Protein AF-A0A6C0J0E0-F1 (afdb_monomer_lite)

pLDDT: mean 92.37, std 8.4, range [56.53, 98.19]

Sequence (132 aa):
MSITSEKKEFIQYIAGGLSTLMNGSMLADEIYTSFLPWPNKEWIEDPTELYINDNILDGSSFSENRFCKAMETIDKGTLWELLTYFDNRDMSISRVYIESCLVPSDLPEELRKFAESIDYKEIHTFEDFLEL

Secondary structure (DSSP, 8-state):
----HHHHHHHHHTHHHHHHHHHHTSHHHHHHHHTSSTTS------HHHHHIIIIIEETTEE-HHHHHHHHHH--HHHHHHHHHHHHHTT--HHHHHHHTT--GGGS-HHHHHHHHHHHTTS--SHHHHHH-

Organism: NCBI:txid1070528

Structure (mmCIF, N/CA/C/O backbone):
data_AF-A0A6C0J0E0-F1
#
_entry.id   AF-A0A6C0J0E0-F1
#
loop_
_atom_site.group_PDB
_atom_site.id
_atom_site.type_symbol
_atom_site.label_atom_id
_atom_site.label_alt_id
_atom_site.label_comp_id
_atom_site.label_asym_id
_atom_site.label_entity_id
_atom_site.label_seq_id
_atom_site.pdbx_PDB_ins_code
_atom_site.Cartn_x
_atom_site.Cartn_y
_atom_site.Cartn_z
_atom_site.occupancy
_atom_site.B_iso_or_equiv
_atom_site.auth_seq_id
_atom_site.auth_comp_id
_atom_site.auth_asym_id
_atom_site.auth_atom_id
_atom_site.pdbx_PDB_model_num
ATOM 1 N N . MET A 1 1 ? 4.704 14.393 12.892 1.00 56.53 1 MET A N 1
ATOM 2 C CA . MET A 1 1 ? 3.731 13.294 12.708 1.00 56.53 1 MET A CA 1
ATOM 3 C C . MET A 1 1 ? 4.460 11.963 12.648 1.00 56.53 1 MET A C 1
ATOM 5 O O . MET A 1 1 ? 5.551 11.923 12.089 1.00 56.53 1 MET A O 1
ATOM 9 N N . SER A 1 2 ? 3.930 10.909 13.251 1.00 63.84 2 SER A N 1
ATOM 10 C CA . SER A 1 2 ? 4.537 9.571 13.295 1.00 63.84 2 SER A CA 1
ATOM 11 C C . SER A 1 2 ? 3.518 8.572 12.771 1.00 63.84 2 SER A C 1
ATOM 13 O O . SER A 1 2 ? 2.420 8.504 13.311 1.00 63.84 2 SER A O 1
ATOM 15 N N . ILE A 1 3 ? 3.873 7.816 11.733 1.00 82.94 3 ILE A N 1
ATOM 16 C CA . ILE A 1 3 ? 3.035 6.718 11.246 1.00 82.94 3 ILE A CA 1
ATOM 17 C C . ILE A 1 3 ? 3.116 5.613 12.299 1.00 82.94 3 ILE A C 1
ATOM 19 O O . ILE A 1 3 ? 4.198 5.078 12.547 1.00 82.94 3 ILE A O 1
ATOM 23 N N . THR A 1 4 ? 2.003 5.348 12.978 1.00 89.94 4 THR A N 1
ATOM 24 C CA . THR A 1 4 ? 1.936 4.337 14.038 1.00 89.94 4 THR A CA 1
ATOM 25 C C . THR A 1 4 ? 1.938 2.932 13.440 1.00 89.94 4 THR A C 1
ATOM 27 O O . THR A 1 4 ? 1.605 2.742 12.267 1.00 89.94 4 THR A O 1
ATOM 30 N N . SER A 1 5 ? 2.291 1.931 14.251 1.00 91.06 5 SER A N 1
ATOM 31 C CA . SER A 1 5 ? 2.210 0.528 13.831 1.00 91.06 5 SER A CA 1
ATOM 32 C C . SER A 1 5 ? 0.786 0.138 13.427 1.00 91.06 5 SER A C 1
ATOM 34 O O . SER A 1 5 ? 0.622 -0.527 12.415 1.00 91.06 5 SER A O 1
ATOM 36 N N . GLU A 1 6 ? -0.233 0.633 14.138 1.00 93.56 6 GLU A N 1
ATOM 37 C CA . GLU A 1 6 ? -1.649 0.396 13.816 1.00 93.56 6 GLU A CA 1
ATOM 38 C C . GLU A 1 6 ? -2.030 0.926 12.427 1.00 93.56 6 GLU A C 1
ATOM 40 O O . GLU A 1 6 ? -2.732 0.251 11.679 1.00 93.56 6 GLU A O 1
ATOM 45 N N . LYS A 1 7 ? -1.544 2.119 12.045 1.00 93.75 7 LYS A N 1
ATOM 46 C CA . LYS A 1 7 ? -1.802 2.673 10.707 1.00 93.75 7 LYS A CA 1
ATOM 47 C C . LYS A 1 7 ? -1.164 1.816 9.616 1.00 93.75 7 LYS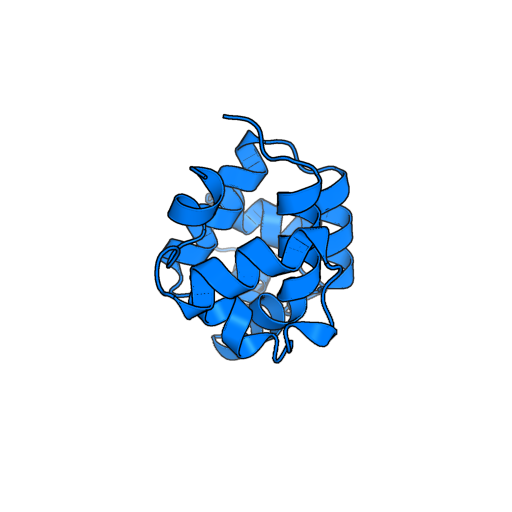 A C 1
ATOM 49 O O . LYS A 1 7 ? -1.803 1.546 8.604 1.00 93.75 7 LYS A O 1
ATOM 54 N N . LYS A 1 8 ? 0.081 1.369 9.828 1.00 93.94 8 LYS A N 1
ATOM 55 C CA . LYS A 1 8 ? 0.765 0.458 8.895 1.00 93.94 8 LYS A CA 1
ATOM 56 C C . LYS A 1 8 ? 0.028 -0.872 8.772 1.00 93.94 8 LYS A C 1
ATOM 58 O O . LYS A 1 8 ? -0.155 -1.357 7.663 1.00 93.94 8 LYS A O 1
ATOM 63 N N . GLU A 1 9 ? -0.405 -1.432 9.895 1.00 95.56 9 GLU A N 1
ATOM 64 C CA . GLU A 1 9 ? -1.145 -2.690 9.929 1.00 95.56 9 GLU A CA 1
ATOM 65 C C . GLU A 1 9 ? -2.478 -2.561 9.180 1.00 95.56 9 GLU A C 1
ATOM 67 O O . GLU A 1 9 ? -2.781 -3.379 8.318 1.00 95.56 9 GLU A O 1
ATOM 72 N N . PHE A 1 10 ? -3.234 -1.485 9.409 1.00 96.50 10 PHE A N 1
ATOM 73 C CA . PHE A 1 10 ? -4.469 -1.225 8.667 1.00 96.50 10 PHE A CA 1
ATOM 74 C C . PHE A 1 10 ? -4.236 -1.110 7.151 1.00 96.50 10 PHE A C 1
ATOM 76 O O . PHE A 1 10 ? -4.972 -1.715 6.372 1.00 96.50 10 PHE A O 1
ATOM 83 N N . ILE A 1 11 ? -3.178 -0.409 6.724 1.00 96.75 11 ILE A N 1
ATOM 84 C CA . ILE A 1 11 ? -2.788 -0.316 5.306 1.00 96.75 11 ILE A CA 1
ATOM 85 C C . ILE A 1 11 ? -2.489 -1.704 4.713 1.00 96.75 11 ILE A C 1
ATOM 87 O O . ILE A 1 11 ? -2.853 -1.977 3.570 1.00 96.75 11 ILE A O 1
ATOM 91 N N . GLN A 1 12 ? -1.852 -2.595 5.477 1.00 96.88 12 GLN A N 1
ATOM 92 C CA . GLN A 1 12 ? -1.601 -3.972 5.043 1.00 96.88 12 GLN A CA 1
ATOM 93 C C . GLN A 1 12 ? -2.901 -4.773 4.883 1.00 96.88 12 GLN A C 1
ATOM 95 O O . GLN A 1 12 ? -3.020 -5.523 3.917 1.00 96.88 12 GLN A O 1
ATOM 100 N N . TYR A 1 13 ? -3.888 -4.597 5.770 1.00 97.25 13 TYR A N 1
ATOM 101 C CA . TYR A 1 13 ? -5.191 -5.264 5.635 1.00 97.25 13 TYR A CA 1
ATOM 102 C C . TYR A 1 13 ? -5.903 -4.873 4.337 1.00 97.25 13 TYR A C 1
ATOM 104 O O . TYR A 1 13 ? -6.432 -5.735 3.640 1.00 97.25 13 TYR A O 1
ATOM 112 N N . ILE A 1 14 ? -5.873 -3.591 3.970 1.00 97.12 14 ILE A N 1
ATOM 113 C CA . ILE A 1 14 ? -6.542 -3.095 2.758 1.00 97.12 14 ILE A CA 1
ATOM 114 C C . ILE A 1 14 ? -5.704 -3.264 1.477 1.00 97.12 14 ILE A C 1
ATOM 116 O O . ILE A 1 14 ? -6.119 -2.803 0.413 1.00 97.12 14 ILE A O 1
ATOM 120 N N . ALA A 1 15 ? -4.546 -3.935 1.536 1.00 97.50 15 ALA A N 1
ATOM 121 C CA . ALA A 1 15 ? -3.641 -4.102 0.393 1.00 97.50 15 ALA A CA 1
ATOM 122 C C . ALA A 1 15 ? -4.313 -4.768 -0.822 1.00 97.50 15 ALA A C 1
ATOM 124 O O . ALA A 1 15 ? -3.988 -4.429 -1.961 1.00 97.50 15 ALA A O 1
ATOM 125 N N . GLY A 1 16 ? -5.292 -5.650 -0.597 1.00 97.31 16 GLY A N 1
ATOM 126 C CA . GLY A 1 16 ? -6.100 -6.243 -1.668 1.00 97.31 16 GLY A CA 1
ATOM 127 C C . GLY A 1 16 ? -6.875 -5.209 -2.492 1.00 97.31 16 GLY A C 1
ATOM 128 O O . GLY A 1 16 ? -7.021 -5.359 -3.701 1.00 97.31 16 GLY A O 1
ATOM 129 N N . GLY A 1 17 ? -7.293 -4.099 -1.880 1.00 97.94 17 GLY A N 1
ATOM 130 C CA . GLY A 1 17 ? -7.926 -2.991 -2.594 1.00 97.94 17 GLY A CA 1
ATOM 131 C C . GLY A 1 17 ? -6.955 -2.242 -3.507 1.00 97.94 17 GLY A C 1
ATOM 132 O O . GLY A 1 17 ? -7.297 -1.934 -4.648 1.00 97.94 17 GLY A O 1
ATOM 133 N N . LEU A 1 18 ? -5.719 -2.010 -3.045 1.00 98.12 18 LEU A N 1
ATOM 134 C CA . LEU A 1 18 ? -4.651 -1.428 -3.872 1.00 98.12 18 LEU A CA 1
ATOM 135 C C . LEU A 1 18 ? -4.311 -2.349 -5.044 1.00 98.12 18 LEU A C 1
ATOM 137 O O . LEU A 1 18 ? -4.214 -1.889 -6.177 1.00 98.12 18 LEU A O 1
ATOM 141 N N . SER A 1 19 ? -4.199 -3.652 -4.784 1.00 97.94 19 SER A N 1
ATOM 142 C CA . SER A 1 19 ? -3.983 -4.680 -5.805 1.00 97.94 19 SER A CA 1
ATOM 143 C C . SER A 1 19 ? -5.065 -4.642 -6.887 1.00 97.94 19 SER A C 1
ATOM 145 O O . SER A 1 19 ? -4.750 -4.547 -8.075 1.00 97.94 19 SER A O 1
ATOM 147 N N . THR A 1 20 ? -6.340 -4.632 -6.486 1.00 98.06 20 THR A N 1
ATOM 148 C CA . THR A 1 20 ? -7.486 -4.539 -7.401 1.00 98.06 20 THR A CA 1
ATOM 149 C C . THR A 1 20 ? -7.435 -3.270 -8.247 1.00 98.06 20 THR A C 1
ATOM 151 O O . THR A 1 20 ? -7.536 -3.344 -9.472 1.00 98.06 20 THR A O 1
ATOM 154 N N . LEU A 1 21 ? -7.241 -2.109 -7.619 1.00 98.19 21 LEU A N 1
ATOM 155 C CA . LEU A 1 21 ? -7.248 -0.825 -8.318 1.00 98.19 21 LEU A CA 1
ATOM 156 C C . LEU A 1 21 ? -6.059 -0.670 -9.261 1.00 98.19 21 LEU A C 1
ATOM 158 O O . LEU A 1 21 ? -6.237 -0.264 -10.406 1.00 98.19 21 LEU A O 1
ATOM 162 N N . MET A 1 22 ? -4.858 -1.010 -8.801 1.00 97.38 22 MET A N 1
ATOM 163 C CA . MET A 1 22 ? -3.626 -0.766 -9.540 1.00 97.38 22 MET A CA 1
ATOM 164 C C . MET A 1 22 ? -3.434 -1.721 -10.715 1.00 97.38 22 MET A C 1
ATOM 166 O O . MET A 1 22 ? -2.943 -1.316 -11.769 1.00 97.38 22 MET A O 1
ATOM 170 N N . ASN A 1 23 ? -3.861 -2.975 -10.563 1.00 97.00 23 ASN A N 1
ATOM 171 C CA . ASN A 1 23 ? -3.891 -3.918 -11.676 1.00 97.00 23 ASN A CA 1
ATOM 172 C C . ASN A 1 23 ? -5.061 -3.609 -12.624 1.00 97.00 23 ASN A C 1
ATOM 174 O 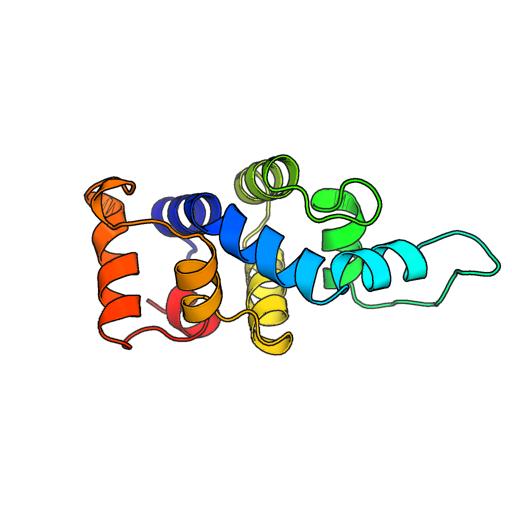O . ASN A 1 23 ? -4.897 -3.643 -13.842 1.00 97.00 23 ASN A O 1
ATOM 178 N N . GLY A 1 24 ? -6.235 -3.270 -12.081 1.00 96.19 24 GLY A N 1
ATOM 179 C CA . GLY A 1 24 ? -7.435 -2.969 -12.864 1.00 96.19 24 GLY A CA 1
ATOM 180 C C . GLY A 1 24 ? -7.324 -1.703 -13.717 1.00 96.19 24 GLY A C 1
ATOM 181 O O . GLY A 1 24 ? -7.911 -1.647 -14.797 1.00 96.19 24 GLY A O 1
ATOM 182 N N . SER A 1 25 ? -6.550 -0.709 -13.273 1.00 95.81 25 SER A N 1
ATOM 183 C CA . SER A 1 25 ? -6.272 0.518 -14.029 1.00 95.81 25 SER A CA 1
ATOM 184 C C . SER A 1 25 ? -5.120 0.391 -15.029 1.00 95.81 25 SER A C 1
ATOM 186 O O . SER A 1 25 ? -4.841 1.359 -15.726 1.00 95.81 25 SER A O 1
ATOM 188 N N . MET A 1 26 ? -4.458 -0.770 -15.101 1.00 95.56 26 MET A N 1
ATOM 189 C CA . MET A 1 26 ? -3.209 -1.003 -15.843 1.00 95.56 26 MET A CA 1
ATOM 190 C C . MET A 1 26 ? -1.988 -0.218 -15.334 1.00 95.56 26 MET A C 1
ATOM 192 O O . MET A 1 26 ? -0.906 -0.378 -15.889 1.00 95.56 26 MET A O 1
ATOM 196 N N . LEU A 1 27 ? -2.098 0.538 -14.235 1.00 96.06 27 LEU A N 1
ATOM 197 C CA . LEU A 1 27 ? -0.986 1.335 -13.705 1.00 96.06 27 LEU A CA 1
ATOM 198 C C . LEU A 1 27 ? 0.231 0.475 -13.321 1.00 96.06 27 LEU A C 1
ATOM 200 O O . LEU A 1 27 ? 1.369 0.888 -13.527 1.00 96.06 27 LEU A O 1
ATOM 204 N N . ALA A 1 28 ? 0.015 -0.731 -12.782 1.00 96.50 28 ALA A N 1
ATOM 205 C CA . ALA A 1 28 ? 1.115 -1.653 -12.482 1.00 96.50 28 ALA A CA 1
ATOM 206 C C . ALA A 1 28 ? 1.903 -2.059 -13.744 1.00 96.50 28 ALA A C 1
ATOM 208 O O . ALA A 1 28 ? 3.133 -2.125 -13.708 1.00 96.50 28 ALA A O 1
ATOM 209 N N . ASP A 1 29 ? 1.206 -2.298 -14.858 1.00 95.06 29 ASP A N 1
ATOM 210 C CA . ASP A 1 29 ? 1.824 -2.648 -16.139 1.00 95.06 29 ASP A CA 1
ATOM 211 C C . ASP A 1 29 ? 2.525 -1.439 -16.769 1.00 95.06 29 ASP A C 1
ATOM 213 O O . ASP A 1 29 ? 3.659 -1.560 -17.229 1.00 95.06 29 ASP A O 1
ATOM 217 N N . GLU A 1 30 ? 1.912 -0.255 -16.708 1.00 93.44 30 GLU A N 1
ATOM 218 C CA . GLU A 1 30 ? 2.51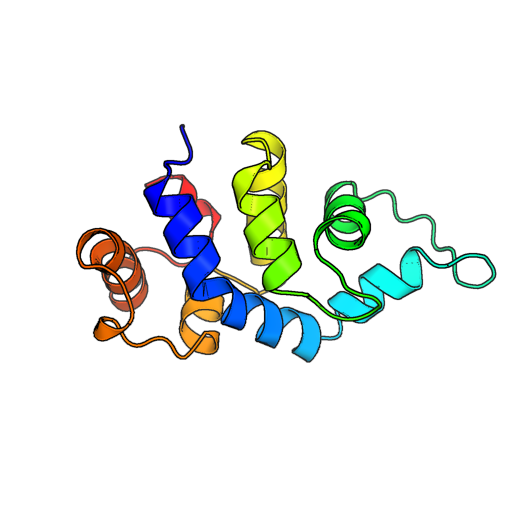4 1.001 -17.173 1.00 93.44 30 GLU A CA 1
ATOM 219 C C . GLU A 1 30 ? 3.833 1.299 -16.449 1.00 93.44 30 GLU A C 1
ATOM 221 O O . GLU A 1 30 ? 4.852 1.550 -17.097 1.00 93.44 30 GLU A O 1
ATOM 226 N N . ILE A 1 31 ? 3.856 1.189 -15.116 1.00 93.75 31 ILE A N 1
ATOM 227 C CA . ILE A 1 31 ? 5.084 1.365 -14.331 1.00 93.75 31 ILE A CA 1
ATOM 228 C C . ILE A 1 31 ? 6.118 0.315 -14.747 1.00 93.75 31 ILE A C 1
ATOM 230 O O . ILE A 1 31 ? 7.225 0.671 -15.147 1.00 93.75 31 ILE A O 1
ATOM 234 N N . TYR A 1 32 ? 5.766 -0.974 -14.718 1.00 93.31 32 TYR A N 1
ATOM 235 C CA . TYR A 1 32 ? 6.701 -2.052 -15.052 1.00 93.31 32 TYR A CA 1
ATOM 236 C C . TYR A 1 32 ? 7.321 -1.891 -16.446 1.00 93.31 32 TYR A C 1
ATOM 238 O O . TYR A 1 32 ? 8.537 -2.009 -16.617 1.00 93.31 32 TYR A O 1
ATOM 246 N N . THR A 1 33 ? 6.490 -1.613 -17.452 1.00 91.19 33 THR A N 1
ATOM 247 C CA . THR A 1 33 ? 6.925 -1.500 -18.848 1.00 91.19 33 THR A CA 1
ATOM 248 C C . THR A 1 33 ? 7.847 -0.312 -19.070 1.00 91.19 33 THR A C 1
ATOM 250 O O . THR A 1 33 ? 8.807 -0.437 -19.832 1.00 91.19 33 THR A O 1
ATOM 253 N N . SER A 1 34 ? 7.623 0.786 -18.354 1.00 89.56 34 SER A N 1
ATOM 254 C CA . SER A 1 34 ? 8.451 1.986 -18.438 1.00 89.56 34 SER A CA 1
ATOM 255 C C . SER A 1 34 ? 9.876 1.786 -17.910 1.00 89.56 34 SER A C 1
ATOM 257 O O . SER A 1 34 ? 10.810 2.444 -18.372 1.00 89.56 34 SER A O 1
ATOM 259 N N . PHE A 1 35 ? 10.076 0.833 -16.991 1.00 88.00 35 PHE A N 1
ATOM 260 C CA . PHE A 1 35 ? 11.394 0.467 -16.459 1.00 88.00 35 PHE A CA 1
ATOM 261 C C . PHE A 1 35 ? 12.086 -0.680 -17.224 1.00 88.00 35 PHE A C 1
ATOM 263 O O . PHE A 1 35 ? 13.219 -1.049 -16.890 1.00 88.00 35 PHE A O 1
ATOM 270 N N . LEU A 1 36 ? 11.468 -1.238 -18.275 1.00 86.00 36 LEU A N 1
ATOM 271 C CA . LEU A 1 36 ? 12.092 -2.290 -19.082 1.00 86.00 36 LEU A CA 1
ATOM 272 C C . LEU A 1 36 ? 13.284 -1.765 -19.909 1.00 86.00 36 LEU A C 1
ATOM 274 O O . LEU A 1 36 ? 13.329 -0.599 -20.304 1.00 86.00 36 LEU A O 1
ATOM 278 N N . PRO A 1 37 ? 14.273 -2.623 -20.230 1.00 82.00 37 PRO A N 1
ATOM 279 C CA . PRO A 1 37 ? 15.355 -2.264 -21.140 1.00 82.00 37 PRO A CA 1
ATOM 280 C C . PRO A 1 37 ? 14.852 -1.860 -22.535 1.00 82.00 37 PRO A C 1
ATOM 282 O O . PRO A 1 37 ? 13.737 -2.181 -22.943 1.00 82.00 37 PRO A O 1
ATOM 285 N N . TRP A 1 38 ? 15.718 -1.183 -23.295 1.00 73.06 38 TRP A N 1
ATOM 286 C CA . TRP A 1 38 ? 15.437 -0.727 -24.661 1.00 73.06 38 TRP A CA 1
ATOM 287 C C . TRP A 1 38 ? 14.793 -1.827 -25.540 1.00 73.06 38 TRP A C 1
ATOM 289 O O . TRP A 1 38 ? 15.254 -2.972 -25.489 1.00 73.06 38 TRP A O 1
ATOM 299 N N . PRO A 1 39 ? 13.779 -1.498 -26.370 1.00 70.12 39 PRO A N 1
ATOM 300 C CA . PRO A 1 39 ? 13.309 -0.152 -26.730 1.00 70.12 39 PRO A CA 1
ATOM 301 C C . PRO A 1 39 ? 12.332 0.503 -25.747 1.00 70.12 39 PRO A C 1
ATOM 303 O O . PRO A 1 39 ? 11.988 1.660 -25.953 1.00 70.12 39 PRO A O 1
ATOM 306 N N . ASN A 1 40 ? 11.942 -0.187 -24.674 1.00 67.75 40 ASN A N 1
ATOM 307 C CA . ASN A 1 40 ? 10.854 0.233 -23.784 1.00 67.75 40 ASN A CA 1
ATOM 308 C C . ASN A 1 40 ? 11.292 1.172 -22.650 1.00 67.75 40 ASN A C 1
ATOM 310 O O . ASN A 1 40 ? 10.463 1.577 -21.845 1.00 67.75 40 ASN A O 1
ATOM 314 N N . LYS A 1 41 ? 12.585 1.516 -22.579 1.00 65.81 41 LYS A N 1
ATOM 315 C CA . LYS A 1 41 ? 13.114 2.379 -21.523 1.00 65.81 41 LYS A CA 1
ATOM 316 C C . LYS A 1 41 ? 12.660 3.819 -21.740 1.00 65.81 41 LYS A C 1
ATOM 318 O O . LYS A 1 41 ? 13.344 4.587 -22.423 1.00 65.81 41 LYS A O 1
ATOM 323 N N . GLU A 1 42 ? 11.535 4.178 -21.143 1.00 63.34 42 GLU A N 1
ATOM 324 C CA . GLU A 1 42 ? 11.196 5.572 -20.902 1.00 63.34 42 GLU A CA 1
ATOM 325 C C . GLU A 1 42 ? 12.038 6.070 -19.721 1.00 63.34 42 GLU A C 1
ATOM 327 O O . GLU A 1 42 ? 12.333 5.337 -18.776 1.00 63.34 42 GLU A O 1
ATOM 332 N N . TRP A 1 43 ? 12.532 7.306 -19.797 1.00 63.81 43 TRP A N 1
ATOM 333 C CA . TRP A 1 43 ? 13.248 7.914 -18.676 1.00 63.81 43 TRP A CA 1
ATOM 334 C C . TRP A 1 43 ? 12.220 8.326 -17.622 1.00 63.81 43 TRP A C 1
ATOM 336 O O . TRP A 1 43 ? 11.861 9.496 -17.536 1.00 63.81 43 TRP A O 1
ATOM 346 N N . ILE A 1 44 ? 11.711 7.360 -16.857 1.00 63.97 44 ILE A N 1
ATOM 347 C CA . ILE A 1 44 ? 10.914 7.661 -15.673 1.00 63.97 44 ILE A CA 1
ATOM 348 C C . ILE A 1 44 ? 11.866 8.055 -14.550 1.00 63.97 44 ILE A C 1
ATOM 350 O O . ILE A 1 44 ? 12.700 7.269 -14.098 1.00 63.97 44 ILE A O 1
ATOM 354 N N . GLU A 1 45 ? 11.749 9.317 -14.147 1.00 71.94 45 GLU A N 1
ATOM 355 C CA . GLU A 1 45 ? 12.499 9.922 -13.047 1.00 71.94 45 GLU A CA 1
ATOM 356 C C . GLU A 1 45 ? 11.705 9.926 -11.734 1.00 71.94 45 GLU A C 1
ATOM 358 O O . GLU A 1 45 ? 12.227 10.406 -10.731 1.00 71.94 45 GLU A O 1
ATOM 363 N N . ASP A 1 46 ? 10.465 9.417 -11.717 1.00 88.94 46 ASP A N 1
ATOM 364 C CA . ASP A 1 46 ? 9.653 9.407 -10.500 1.00 88.94 46 ASP A CA 1
ATOM 365 C C . ASP A 1 46 ? 10.220 8.381 -9.497 1.00 88.94 46 ASP A C 1
ATOM 367 O O . ASP A 1 46 ? 10.154 7.167 -9.739 1.00 88.94 46 ASP A O 1
ATOM 371 N N . PRO A 1 47 ? 10.790 8.836 -8.365 1.00 92.44 47 PRO A N 1
ATOM 372 C CA . PRO A 1 47 ? 11.368 7.943 -7.367 1.00 92.44 47 PRO A CA 1
ATOM 373 C C . PRO A 1 47 ? 10.316 7.035 -6.718 1.00 92.44 47 PRO A C 1
ATOM 375 O O . PRO A 1 47 ? 10.656 5.940 -6.268 1.00 92.44 47 PRO A O 1
ATOM 378 N N . THR A 1 48 ? 9.047 7.449 -6.699 1.00 95.31 48 THR A N 1
ATOM 379 C CA . THR A 1 48 ? 7.938 6.671 -6.143 1.00 95.31 48 THR A CA 1
ATOM 380 C C . THR A 1 48 ? 7.590 5.505 -7.055 1.00 95.31 48 THR A C 1
ATOM 382 O O . THR A 1 48 ? 7.465 4.375 -6.587 1.00 95.31 48 THR A O 1
ATOM 385 N N . GLU A 1 49 ? 7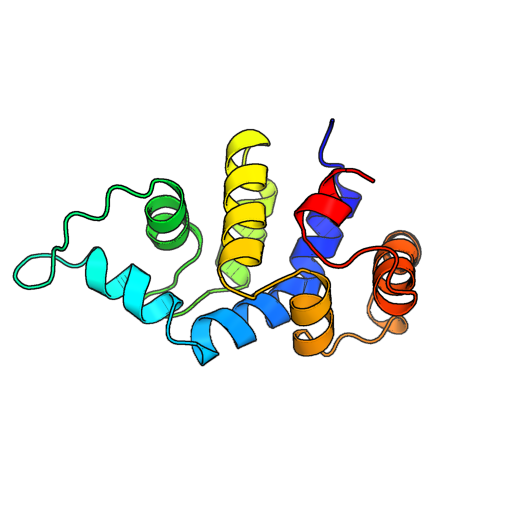.500 5.738 -8.366 1.00 95.31 49 GLU A N 1
ATOM 386 C CA . GLU A 1 49 ? 7.247 4.668 -9.341 1.00 95.31 49 GLU A CA 1
ATOM 387 C C . GLU A 1 49 ? 8.420 3.688 -9.418 1.00 95.31 49 GLU A C 1
ATOM 389 O O . GLU A 1 49 ? 8.201 2.478 -9.491 1.00 95.31 49 GLU A O 1
ATOM 394 N N . LEU A 1 50 ? 9.658 4.181 -9.292 1.00 93.75 50 LEU A N 1
ATOM 395 C CA . LEU A 1 50 ? 10.833 3.319 -9.149 1.00 93.75 50 LEU A CA 1
ATOM 396 C C . LEU A 1 50 ? 10.739 2.454 -7.883 1.00 93.75 50 LEU A C 1
ATOM 398 O O . LEU A 1 50 ? 10.973 1.246 -7.937 1.00 93.75 50 LEU A O 1
ATOM 402 N N . TYR A 1 51 ? 10.354 3.043 -6.745 1.00 96.12 51 TYR A N 1
ATOM 403 C CA . TYR A 1 51 ? 10.162 2.291 -5.506 1.00 96.12 51 TYR A CA 1
ATOM 404 C C . TYR A 1 51 ? 9.089 1.209 -5.664 1.00 96.12 51 TYR A C 1
ATOM 406 O O . TYR A 1 51 ? 9.301 0.072 -5.235 1.00 96.12 51 TYR A O 1
ATOM 414 N N . ILE A 1 52 ? 7.962 1.546 -6.298 1.00 96.88 52 ILE A N 1
ATOM 415 C CA . ILE A 1 52 ? 6.879 0.611 -6.609 1.00 96.88 52 ILE A CA 1
ATOM 416 C C . ILE A 1 52 ? 7.400 -0.541 -7.473 1.00 96.88 52 ILE A C 1
ATOM 418 O O . ILE A 1 52 ? 7.215 -1.703 -7.104 1.00 96.88 52 ILE A O 1
ATOM 422 N N . ASN A 1 53 ? 8.095 -0.242 -8.570 1.00 95.56 53 ASN A N 1
ATOM 423 C CA . ASN A 1 53 ? 8.658 -1.251 -9.462 1.00 95.56 53 ASN A CA 1
ATOM 424 C C . ASN A 1 53 ? 9.597 -2.218 -8.723 1.00 95.56 53 ASN A C 1
ATOM 426 O O . ASN A 1 53 ? 9.460 -3.437 -8.829 1.00 95.56 53 ASN A O 1
ATOM 430 N N . ASP A 1 54 ? 10.523 -1.677 -7.934 1.00 95.19 54 ASP A N 1
ATOM 431 C CA . ASP A 1 54 ? 11.586 -2.469 -7.317 1.00 95.19 54 ASP A CA 1
ATOM 432 C C . ASP A 1 54 ? 11.108 -3.252 -6.089 1.00 95.19 54 ASP A C 1
ATOM 434 O O . ASP A 1 54 ? 11.592 -4.357 -5.818 1.00 95.19 54 ASP A O 1
ATOM 438 N N . ASN A 1 55 ? 10.152 -2.709 -5.330 1.00 97.06 55 ASN A N 1
ATOM 439 C CA . ASN A 1 55 ? 9.786 -3.249 -4.020 1.00 97.06 55 ASN A CA 1
ATOM 440 C C . ASN A 1 55 ? 8.402 -3.882 -3.989 1.00 97.06 55 ASN A C 1
ATOM 442 O O . ASN A 1 55 ? 8.216 -4.810 -3.209 1.00 97.06 55 ASN A O 1
ATOM 446 N N . ILE A 1 56 ? 7.461 -3.441 -4.824 1.00 97.94 56 ILE A N 1
ATOM 447 C CA . ILE A 1 56 ? 6.040 -3.798 -4.716 1.00 97.94 56 ILE A CA 1
ATOM 448 C C . ILE A 1 56 ? 5.581 -4.693 -5.872 1.00 97.94 56 ILE A C 1
ATOM 450 O O . ILE A 1 56 ? 4.831 -5.642 -5.639 1.00 97.94 56 ILE A O 1
ATOM 454 N N . LEU A 1 57 ? 6.024 -4.431 -7.101 1.00 97.94 57 LEU A N 1
ATOM 455 C CA . LEU A 1 57 ? 5.587 -5.214 -8.257 1.00 97.94 57 LEU A CA 1
ATOM 456 C C . LEU A 1 57 ? 6.217 -6.616 -8.294 1.00 97.94 57 LEU A C 1
ATOM 458 O O . LEU A 1 57 ? 7.361 -6.835 -7.890 1.00 97.94 57 LEU A O 1
ATOM 462 N N . ASP A 1 58 ? 5.463 -7.581 -8.813 1.00 97.25 58 ASP A N 1
ATOM 463 C CA . ASP A 1 58 ? 5.959 -8.881 -9.263 1.00 97.25 58 ASP A CA 1
ATOM 464 C C . ASP A 1 58 ? 5.679 -9.018 -10.765 1.00 97.25 58 ASP A C 1
ATOM 466 O O . ASP A 1 58 ? 4.570 -9.345 -11.189 1.00 97.25 58 ASP A O 1
ATOM 470 N N . GLY A 1 59 ? 6.673 -8.658 -11.583 1.00 94.50 59 GLY A N 1
ATOM 471 C CA . GLY A 1 59 ? 6.454 -8.413 -13.009 1.00 94.50 59 GLY A CA 1
ATOM 472 C C . GLY A 1 59 ? 5.565 -7.186 -13.223 1.00 94.50 59 GLY A C 1
ATOM 473 O O . GLY A 1 59 ? 5.770 -6.161 -12.582 1.00 94.50 59 GLY A O 1
ATOM 474 N N . SER A 1 60 ? 4.564 -7.296 -14.095 1.00 95.00 60 SER A N 1
ATOM 475 C CA . SER A 1 60 ? 3.609 -6.222 -14.404 1.00 95.00 60 SER A CA 1
ATOM 476 C C . SER A 1 60 ? 2.381 -6.185 -13.489 1.00 95.00 60 SER A C 1
ATOM 478 O O . SER A 1 60 ? 1.328 -5.672 -13.862 1.00 95.00 60 SER A O 1
ATOM 480 N N . SER A 1 61 ? 2.465 -6.777 -12.298 1.00 97.38 61 SER A N 1
ATOM 481 C CA . SER A 1 61 ? 1.337 -6.849 -11.369 1.00 97.38 61 SER A CA 1
ATOM 482 C C . SER A 1 61 ? 1.733 -6.416 -9.969 1.00 97.38 61 SER A C 1
ATOM 484 O O . SER A 1 61 ? 2.819 -6.728 -9.479 1.00 97.38 61 SER A O 1
ATOM 486 N N . PHE A 1 62 ? 0.825 -5.713 -9.300 1.00 98.19 62 PHE A N 1
ATOM 487 C CA . PHE A 1 62 ? 0.954 -5.384 -7.890 1.00 98.19 62 PHE A CA 1
ATOM 488 C C . PHE A 1 62 ? 0.922 -6.661 -7.049 1.00 98.19 62 PHE A C 1
ATOM 490 O O . PHE A 1 62 ? -0.002 -7.466 -7.169 1.00 98.19 62 PHE A O 1
ATOM 497 N N . SER A 1 63 ? 1.919 -6.839 -6.181 1.00 98.00 63 SER A N 1
ATOM 498 C CA . SER A 1 63 ? 1.997 -7.984 -5.277 1.00 98.00 63 SER A CA 1
ATOM 499 C C . SER A 1 63 ? 1.720 -7.551 -3.843 1.00 98.00 63 SER A C 1
ATOM 501 O O . SER A 1 63 ? 2.558 -6.925 -3.196 1.00 98.00 63 SER A O 1
ATOM 503 N N . GLU A 1 64 ? 0.570 -7.959 -3.307 1.00 97.62 64 GLU A N 1
ATOM 504 C CA . GLU A 1 64 ? 0.190 -7.706 -1.909 1.00 97.62 64 GLU A CA 1
ATOM 505 C C . GLU A 1 64 ? 1.250 -8.220 -0.929 1.00 97.62 64 GLU A C 1
ATOM 507 O O . GLU A 1 64 ? 1.595 -7.548 0.036 1.00 97.62 64 GLU A O 1
ATOM 512 N N . ASN A 1 65 ? 1.843 -9.386 -1.207 1.00 97.50 65 ASN A N 1
ATOM 513 C CA . ASN A 1 65 ? 2.896 -9.955 -0.366 1.00 97.50 65 ASN A CA 1
ATOM 514 C C . ASN A 1 65 ? 4.126 -9.037 -0.300 1.00 97.50 65 ASN A C 1
ATOM 516 O O . ASN A 1 65 ? 4.677 -8.801 0.777 1.00 97.50 65 ASN A O 1
ATOM 520 N N . ARG A 1 66 ? 4.556 -8.519 -1.454 1.00 98.06 66 ARG A N 1
ATOM 521 C CA . ARG A 1 66 ? 5.701 -7.611 -1.537 1.00 98.06 66 ARG A CA 1
ATOM 522 C C . ARG A 1 66 ? 5.385 -6.258 -0.913 1.00 98.06 66 ARG A C 1
ATOM 524 O O . ARG A 1 66 ? 6.199 -5.753 -0.148 1.00 98.06 66 ARG A O 1
ATOM 531 N N . PHE A 1 67 ? 4.188 -5.728 -1.157 1.00 98.06 67 PHE A N 1
ATOM 532 C CA . PHE A 1 67 ? 3.699 -4.517 -0.509 1.00 98.06 67 PHE A CA 1
ATOM 533 C C . PHE A 1 67 ? 3.707 -4.642 1.020 1.00 98.06 67 PHE A C 1
ATOM 535 O O . PHE A 1 67 ? 4.293 -3.804 1.705 1.00 98.06 67 PHE A O 1
ATOM 542 N N . CYS A 1 68 ? 3.143 -5.720 1.570 1.00 96.75 68 CYS A N 1
ATOM 543 C CA . CYS A 1 68 ? 3.113 -5.940 3.014 1.00 96.75 68 CYS A CA 1
ATOM 544 C C . CYS A 1 68 ? 4.522 -6.040 3.611 1.00 96.75 68 CYS A C 1
ATOM 546 O O . CYS A 1 68 ? 4.781 -5.414 4.638 1.00 96.75 68 CYS A O 1
ATOM 548 N N . LYS A 1 69 ? 5.455 -6.728 2.937 1.00 96.44 69 LYS A N 1
ATOM 549 C CA . LYS A 1 69 ? 6.878 -6.758 3.326 1.00 96.44 69 LYS A CA 1
ATOM 550 C C . LYS A 1 69 ? 7.539 -5.381 3.263 1.00 96.44 69 LYS A C 1
ATOM 552 O O . LYS A 1 69 ? 8.338 -5.041 4.134 1.00 96.44 69 LYS A O 1
ATOM 557 N N . ALA A 1 70 ? 7.216 -4.578 2.252 1.00 96.12 70 ALA A N 1
ATOM 558 C CA . ALA A 1 70 ? 7.714 -3.213 2.151 1.00 96.12 70 ALA A CA 1
ATOM 559 C C . ALA A 1 70 ? 7.227 -2.371 3.341 1.00 96.12 70 ALA A C 1
ATOM 561 O O . ALA A 1 70 ? 8.034 -1.680 3.956 1.00 96.12 70 ALA A O 1
ATOM 562 N N . MET A 1 71 ? 5.962 -2.502 3.761 1.00 94.75 71 MET A N 1
ATOM 563 C CA . MET A 1 71 ? 5.415 -1.767 4.916 1.00 94.75 71 MET A CA 1
ATOM 564 C C . MET A 1 71 ? 6.181 -2.008 6.229 1.00 94.75 71 MET A C 1
ATOM 566 O O . MET A 1 71 ? 6.275 -1.097 7.063 1.00 94.75 71 MET A O 1
ATOM 570 N N . GLU A 1 72 ? 6.783 -3.189 6.403 1.00 92.50 72 GLU A N 1
ATOM 571 C CA . GLU A 1 72 ? 7.595 -3.527 7.581 1.00 92.50 72 GLU A CA 1
ATOM 572 C C . GLU A 1 72 ? 8.893 -2.710 7.663 1.00 92.50 72 GLU A C 1
ATOM 574 O O . GLU A 1 72 ? 9.338 -2.367 8.758 1.00 92.50 72 GLU A O 1
ATOM 579 N N . THR A 1 73 ? 9.494 -2.370 6.518 1.00 90.94 73 THR A N 1
ATOM 580 C CA . THR A 1 73 ? 10.846 -1.781 6.453 1.00 90.94 73 THR A CA 1
ATOM 581 C C . THR A 1 73 ? 10.888 -0.364 5.883 1.00 90.94 73 THR A C 1
ATOM 583 O O . THR A 1 73 ? 11.869 0.343 6.107 1.00 90.94 73 THR A O 1
ATOM 586 N N . ILE A 1 74 ? 9.827 0.073 5.198 1.00 94.81 74 ILE A N 1
ATOM 587 C CA . ILE A 1 74 ? 9.720 1.400 4.589 1.00 94.81 74 ILE A CA 1
ATOM 588 C C . ILE A 1 74 ? 9.858 2.500 5.645 1.00 94.81 74 ILE A C 1
ATOM 590 O O . ILE A 1 74 ? 9.222 2.470 6.715 1.00 94.81 74 ILE A O 1
ATOM 594 N N . ASP A 1 75 ? 10.704 3.482 5.336 1.00 93.38 75 ASP A N 1
ATOM 595 C CA . ASP A 1 75 ? 10.860 4.666 6.160 1.00 93.38 75 ASP A CA 1
ATOM 596 C C . ASP A 1 75 ? 9.648 5.594 6.014 1.00 93.38 75 ASP A C 1
ATOM 598 O O . ASP A 1 75 ? 8.820 5.483 5.110 1.00 93.38 75 ASP A O 1
ATOM 602 N N . LYS A 1 76 ? 9.531 6.532 6.948 1.00 91.12 76 LYS A N 1
ATOM 603 C CA . LYS A 1 76 ? 8.361 7.398 7.033 1.00 91.12 76 LYS A CA 1
ATOM 604 C C . LYS A 1 76 ? 8.210 8.325 5.814 1.00 91.12 76 LYS A C 1
ATOM 606 O O . LY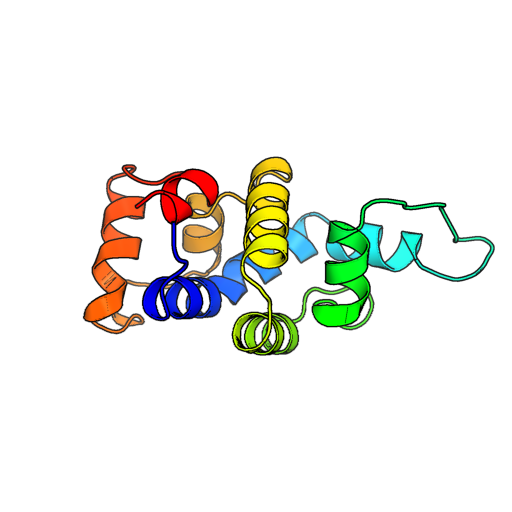S A 1 76 ? 7.078 8.613 5.442 1.00 91.12 76 LYS A O 1
ATOM 611 N N . GLY A 1 77 ? 9.312 8.832 5.257 1.00 93.50 77 GLY A N 1
ATOM 612 C CA . GLY A 1 77 ? 9.275 9.762 4.127 1.00 93.50 77 GLY A CA 1
ATOM 613 C C . GLY A 1 77 ? 8.769 9.062 2.875 1.00 93.50 77 GLY A C 1
ATOM 614 O O . GLY A 1 77 ? 7.756 9.470 2.318 1.00 93.50 77 GLY A O 1
ATOM 615 N N . THR A 1 78 ? 9.390 7.933 2.538 1.00 95.12 78 THR A N 1
ATOM 616 C CA . THR A 1 78 ? 8.988 7.115 1.386 1.00 95.12 78 THR A CA 1
ATOM 617 C C . THR A 1 78 ? 7.550 6.609 1.520 1.00 95.12 78 THR A C 1
ATOM 619 O O . THR A 1 78 ? 6.804 6.603 0.547 1.00 95.12 78 THR A O 1
ATOM 622 N N . LEU A 1 79 ? 7.116 6.227 2.730 1.00 95.69 79 LEU A N 1
ATOM 623 C CA . LEU A 1 79 ? 5.728 5.813 2.951 1.00 95.69 79 LEU A CA 1
ATOM 624 C C . LEU A 1 79 ? 4.736 6.956 2.715 1.00 95.69 79 LEU A C 1
ATOM 626 O O . LEU A 1 79 ? 3.674 6.724 2.152 1.00 95.69 79 LEU A O 1
ATOM 630 N N . TRP A 1 80 ? 5.068 8.177 3.132 1.00 95.19 80 TRP A N 1
ATOM 631 C CA . TRP A 1 80 ? 4.219 9.335 2.866 1.00 95.19 80 TRP A CA 1
ATOM 632 C C . TRP A 1 80 ? 4.079 9.577 1.359 1.00 95.19 80 TRP A C 1
ATOM 634 O O . TRP A 1 80 ? 2.962 9.641 0.857 1.00 95.19 80 TRP A O 1
ATOM 644 N N . GLU A 1 81 ? 5.200 9.640 0.635 1.00 96.25 81 GLU A N 1
ATOM 645 C CA . GLU A 1 81 ? 5.212 9.865 -0.818 1.00 96.25 81 GLU A CA 1
ATOM 646 C C . GLU A 1 81 ? 4.436 8.779 -1.574 1.00 96.25 81 GLU A C 1
ATOM 648 O O . GLU A 1 81 ? 3.612 9.097 -2.429 1.00 96.25 81 GLU A O 1
ATOM 653 N N . LEU A 1 82 ? 4.618 7.510 -1.196 1.00 97.31 82 LEU A N 1
ATOM 654 C CA . LEU A 1 82 ? 3.895 6.377 -1.774 1.00 97.31 82 LEU A CA 1
ATOM 655 C C . LEU A 1 82 ? 2.376 6.490 -1.593 1.00 97.31 82 LEU A C 1
ATOM 657 O O . LEU A 1 82 ? 1.614 6.242 -2.525 1.00 97.31 82 LEU A O 1
ATOM 661 N N . LEU A 1 83 ? 1.921 6.851 -0.394 1.00 96.88 83 LEU A N 1
ATOM 662 C CA . LEU A 1 83 ? 0.494 6.935 -0.096 1.00 96.88 83 LEU A CA 1
ATOM 663 C C . LEU A 1 83 ? -0.162 8.148 -0.770 1.00 96.88 83 LEU A C 1
ATOM 665 O O . LEU A 1 83 ? -1.232 8.012 -1.361 1.00 96.88 83 LEU A O 1
ATOM 669 N N . THR A 1 84 ? 0.512 9.300 -0.777 1.00 96.06 84 THR A N 1
ATOM 670 C CA . THR A 1 84 ? 0.067 10.479 -1.537 1.00 96.06 84 THR A CA 1
ATOM 671 C C . THR A 1 84 ? 0.056 10.206 -3.045 1.00 96.06 84 THR A C 1
ATOM 673 O O . THR A 1 84 ? -0.819 10.691 -3.762 1.00 96.06 84 THR A O 1
ATOM 676 N N . TYR A 1 85 ? 0.996 9.405 -3.554 1.00 97.12 85 TYR A N 1
ATOM 677 C CA . TYR A 1 85 ? 0.985 8.973 -4.949 1.00 97.12 85 TYR A CA 1
ATOM 678 C C . TYR A 1 85 ? -0.291 8.188 -5.286 1.00 97.12 85 TYR A C 1
ATOM 680 O O . TYR A 1 85 ? -0.909 8.460 -6.314 1.00 97.12 85 TYR A O 1
ATOM 688 N N . PHE A 1 86 ? -0.742 7.279 -4.415 1.00 97.81 86 PHE A N 1
ATOM 689 C CA . PHE A 1 86 ? -2.005 6.562 -4.627 1.00 97.81 86 PHE A CA 1
ATOM 690 C C . PHE A 1 86 ? -3.218 7.497 -4.655 1.00 97.81 86 PHE A C 1
ATOM 692 O O . PHE A 1 86 ? -4.061 7.361 -5.545 1.00 97.81 86 PHE A O 1
ATOM 699 N N . ASP A 1 87 ? -3.277 8.494 -3.768 1.00 97.50 87 ASP A N 1
ATOM 700 C CA . ASP A 1 87 ? -4.338 9.510 -3.799 1.00 97.50 87 ASP A CA 1
ATOM 701 C C . ASP A 1 87 ? -4.383 10.238 -5.156 1.00 97.50 87 ASP A C 1
ATOM 703 O O . ASP A 1 87 ? -5.447 10.371 -5.766 1.00 97.50 87 ASP A O 1
ATOM 707 N N . ASN A 1 88 ? -3.219 10.622 -5.692 1.00 96.56 88 ASN A N 1
ATOM 708 C CA . ASN A 1 88 ? -3.100 11.292 -6.993 1.00 96.56 88 ASN A CA 1
ATOM 709 C C . ASN A 1 88 ? -3.470 10.400 -8.192 1.00 96.56 88 ASN A C 1
ATOM 711 O O . ASN A 1 88 ? -3.716 10.908 -9.289 1.00 96.56 88 ASN A O 1
ATOM 715 N N . ARG A 1 89 ? -3.510 9.078 -8.003 1.00 96.19 89 ARG A N 1
ATOM 716 C CA . ARG A 1 89 ? -3.879 8.084 -9.023 1.00 96.19 89 ARG A CA 1
ATOM 717 C C . ARG A 1 89 ? -5.313 7.570 -8.857 1.00 96.19 89 ARG A C 1
ATOM 719 O O . ARG A 1 89 ? -5.634 6.504 -9.375 1.00 96.19 89 ARG A O 1
ATOM 726 N N . ASP A 1 90 ? -6.173 8.330 -8.172 1.00 95.19 90 ASP A N 1
ATOM 727 C CA . ASP A 1 90 ? -7.587 7.990 -7.929 1.00 95.19 90 ASP A CA 1
ATOM 728 C C . ASP A 1 90 ? -7.757 6.694 -7.104 1.00 95.19 90 ASP A C 1
ATOM 730 O O . ASP A 1 90 ? -8.762 5.985 -7.193 1.00 95.19 90 ASP A O 1
ATOM 734 N N . MET A 1 91 ? -6.759 6.373 -6.274 1.00 97.69 91 MET A N 1
ATOM 735 C CA . MET A 1 91 ? -6.746 5.223 -5.365 1.00 97.69 91 MET A CA 1
ATOM 736 C C . MET A 1 91 ? -6.767 5.694 -3.913 1.00 97.69 91 MET A C 1
ATOM 738 O O . MET A 1 91 ? -5.937 5.287 -3.108 1.00 97.69 91 MET A O 1
ATOM 742 N N . SER A 1 92 ? -7.713 6.571 -3.580 1.00 97.69 92 SER A N 1
ATOM 743 C CA . SER A 1 92 ? -7.861 7.088 -2.219 1.00 97.69 92 SER A CA 1
ATOM 744 C C . SER A 1 92 ? -8.152 5.973 -1.208 1.00 97.69 92 SER A C 1
ATOM 746 O O . SER A 1 92 ? -8.734 4.943 -1.565 1.00 97.69 92 SER A O 1
ATOM 748 N N . ILE A 1 93 ? -7.793 6.166 0.068 1.00 97.56 93 ILE A N 1
ATOM 749 C CA . ILE A 1 93 ? -7.969 5.124 1.098 1.00 97.56 93 ILE A CA 1
ATOM 750 C C . ILE A 1 93 ? -9.417 4.634 1.203 1.00 97.56 93 ILE A C 1
ATOM 752 O O . ILE A 1 93 ? -9.654 3.445 1.402 1.00 97.56 93 ILE A O 1
ATOM 756 N N . SER A 1 94 ? -10.392 5.527 1.009 1.00 97.06 94 SER A N 1
ATOM 757 C CA . SER A 1 94 ? -11.809 5.155 1.021 1.00 97.06 94 SER A CA 1
ATOM 758 C C . SER A 1 94 ? -12.172 4.204 -0.120 1.00 97.06 94 SER A C 1
ATOM 760 O O . SER A 1 94 ? -12.873 3.216 0.096 1.00 97.06 94 SER A O 1
ATOM 762 N N . ARG A 1 95 ? -11.649 4.448 -1.327 1.00 97.62 95 ARG A N 1
ATOM 763 C CA . ARG A 1 95 ? -11.850 3.564 -2.478 1.00 97.62 95 ARG A CA 1
ATOM 764 C C . ARG A 1 95 ? -11.103 2.249 -2.302 1.00 97.62 95 ARG A C 1
ATOM 766 O O . ARG A 1 95 ? -11.674 1.193 -2.541 1.00 97.62 95 ARG A O 1
ATOM 773 N N . VAL A 1 96 ? -9.857 2.308 -1.839 1.00 98.00 96 VAL A N 1
ATOM 774 C CA . VAL A 1 96 ? -9.045 1.125 -1.529 1.00 98.00 96 VAL A CA 1
ATOM 775 C C . VAL A 1 96 ? -9.755 0.240 -0.506 1.00 98.00 96 VAL A C 1
ATOM 777 O O . VAL A 1 96 ? -9.852 -0.965 -0.708 1.00 98.00 96 VAL A O 1
ATOM 780 N N . TYR A 1 97 ? -10.302 0.818 0.563 1.00 97.19 97 TYR A N 1
ATOM 781 C CA . TYR A 1 97 ? -11.051 0.066 1.564 1.00 97.19 97 TYR A CA 1
ATOM 782 C C . TYR A 1 97 ? -12.286 -0.619 0.959 1.00 97.19 97 TYR A C 1
ATOM 784 O O . TYR A 1 97 ? -12.473 -1.815 1.172 1.00 97.19 97 TYR A O 1
ATOM 792 N N . ILE A 1 98 ? -13.071 0.076 0.129 1.00 95.56 98 ILE A N 1
ATOM 793 C CA . ILE A 1 98 ? -14.225 -0.523 -0.568 1.00 95.56 98 ILE A CA 1
ATOM 794 C C . ILE A 1 98 ? -13.791 -1.703 -1.452 1.00 95.56 98 ILE A C 1
ATOM 796 O O . ILE A 1 98 ? -14.370 -2.785 -1.368 1.00 95.56 98 ILE A O 1
ATOM 800 N N . GLU A 1 99 ? -12.751 -1.521 -2.267 1.00 97.25 99 GLU A N 1
ATOM 801 C CA . GLU A 1 99 ? -12.261 -2.551 -3.195 1.00 97.25 99 GLU A CA 1
ATOM 802 C C . GLU A 1 99 ? -11.550 -3.708 -2.483 1.00 97.25 99 GLU A C 1
ATOM 804 O O . GLU A 1 99 ? -11.461 -4.811 -3.021 1.00 97.25 99 GLU A O 1
ATOM 809 N N . SER A 1 100 ? -11.082 -3.498 -1.247 1.00 95.25 100 SER A N 1
ATOM 810 C CA . SER A 1 100 ? -10.527 -4.573 -0.418 1.00 95.25 100 SER A CA 1
ATOM 811 C C . SER A 1 100 ? -11.573 -5.624 -0.038 1.00 95.25 100 SER A C 1
ATOM 813 O O . SER A 1 100 ? -11.208 -6.725 0.369 1.00 95.25 100 SER A O 1
ATOM 815 N N . CYS A 1 101 ? -12.867 -5.303 -0.188 1.00 92.38 101 CYS A N 1
ATOM 816 C CA . CYS A 1 101 ? -13.997 -6.162 0.168 1.00 92.38 101 CYS A CA 1
ATOM 817 C C . CYS A 1 101 ? -13.978 -6.643 1.630 1.00 92.38 101 CYS A C 1
ATOM 819 O O . CYS A 1 101 ? -14.644 -7.628 1.957 1.00 92.38 101 CYS A O 1
ATOM 821 N N . LEU A 1 102 ? -13.231 -5.961 2.504 1.00 90.56 102 LEU A N 1
ATOM 822 C CA . LEU A 1 102 ? -13.218 -6.246 3.931 1.00 90.56 102 LEU A CA 1
ATOM 823 C C . LEU A 1 102 ? -14.541 -5.831 4.562 1.00 90.56 102 LEU A C 1
ATOM 825 O O . LEU A 1 102 ? -15.095 -4.771 4.264 1.00 90.56 102 LEU A O 1
ATOM 829 N N . VAL A 1 103 ? -15.016 -6.643 5.498 1.00 85.06 103 VAL A N 1
ATOM 830 C CA . VAL A 1 103 ? -16.040 -6.223 6.451 1.00 85.06 103 VAL A CA 1
ATOM 831 C C . VAL A 1 103 ? -15.385 -5.891 7.795 1.00 85.06 103 VAL A C 1
ATOM 833 O O . VAL A 1 103 ? -14.362 -6.481 8.140 1.00 85.06 103 VAL A O 1
ATOM 836 N N . PRO A 1 104 ? -15.965 -5.006 8.627 1.00 79.75 104 PRO A N 1
ATOM 837 C CA . PRO A 1 104 ? -15.355 -4.618 9.906 1.00 79.75 104 PRO A CA 1
ATOM 838 C C . PRO A 1 104 ? -15.016 -5.790 10.843 1.00 79.75 104 PRO A C 1
ATOM 840 O O . PRO A 1 104 ? -14.126 -5.683 11.687 1.00 79.75 104 PRO A O 1
ATOM 843 N N . SER A 1 105 ? -15.711 -6.926 10.713 1.00 85.50 105 SER A N 1
ATOM 844 C CA . SER A 1 105 ? -15.414 -8.141 11.479 1.00 85.50 105 SER A CA 1
ATOM 845 C C . SER A 1 105 ? -14.104 -8.827 11.091 1.00 85.50 105 SER A C 1
ATOM 847 O O . SER A 1 105 ? -13.585 -9.579 11.912 1.00 85.50 105 SER A O 1
ATOM 849 N N . ASP A 1 106 ? -13.575 -8.561 9.895 1.00 89.44 106 ASP A N 1
ATOM 850 C CA . ASP A 1 106 ? -12.291 -9.091 9.417 1.00 89.44 106 ASP A CA 1
ATOM 851 C C . ASP A 1 106 ? -11.100 -8.358 10.047 1.00 89.44 106 ASP A C 1
ATOM 853 O O . ASP A 1 106 ? -9.985 -8.878 10.073 1.00 89.44 106 ASP A O 1
ATOM 857 N N . LEU A 1 107 ? -11.342 -7.159 10.588 1.00 93.56 107 LEU A N 1
ATOM 858 C CA . LEU A 1 107 ? -10.338 -6.340 11.249 1.00 93.56 107 LEU A CA 1
ATOM 859 C C . LEU A 1 107 ? -10.276 -6.630 12.760 1.00 93.56 107 LEU A C 1
ATOM 861 O O . LEU A 1 107 ? -11.322 -6.784 13.415 1.00 93.56 107 LEU A O 1
ATOM 865 N N . PRO A 1 108 ? -9.063 -6.618 13.349 1.00 95.00 108 PRO A N 1
ATOM 866 C CA . PRO A 1 108 ? -8.876 -6.508 14.792 1.00 95.00 108 PRO A CA 1
ATOM 867 C C . PRO A 1 108 ? -9.628 -5.302 15.368 1.00 95.00 108 PRO A C 1
ATOM 869 O O . PRO A 1 108 ? -9.711 -4.254 14.729 1.00 95.00 108 PRO A O 1
ATOM 872 N N . GLU A 1 109 ? -10.137 -5.430 16.596 1.00 93.12 109 GLU A N 1
ATOM 873 C CA . GLU A 1 109 ? -10.944 -4.390 17.259 1.00 93.12 109 GLU A CA 1
ATOM 874 C C . GLU A 1 109 ? -10.242 -3.023 17.287 1.00 93.12 109 GLU A C 1
ATOM 876 O O . GLU A 1 109 ? -10.855 -2.007 16.969 1.00 93.12 109 GLU A O 1
ATOM 881 N N . GLU A 1 110 ? -8.934 -3.026 17.547 1.00 92.94 110 GLU A N 1
ATOM 882 C CA . GLU A 1 110 ? -8.053 -1.850 17.586 1.00 92.94 110 GLU A CA 1
ATOM 883 C C . GLU A 1 110 ? -8.055 -1.049 16.264 1.00 92.94 110 GLU A C 1
ATOM 885 O O . GLU A 1 110 ? -7.874 0.172 16.269 1.00 92.94 110 GLU A O 1
ATOM 890 N N . LEU A 1 111 ? -8.249 -1.735 15.127 1.00 95.06 111 LEU A N 1
ATOM 891 C CA . LEU A 1 111 ? -8.170 -1.166 13.776 1.00 95.06 111 LEU A CA 1
ATOM 892 C C . LEU A 1 111 ? -9.539 -0.777 13.207 1.00 95.06 111 LEU A C 1
ATOM 894 O O . LEU A 1 111 ? -9.600 -0.009 12.247 1.00 95.06 111 LEU A O 1
ATOM 898 N N . ARG A 1 112 ? -10.642 -1.257 13.801 1.00 94.44 112 ARG A N 1
ATOM 899 C CA . ARG A 1 112 ? -12.009 -0.971 13.324 1.00 94.44 112 ARG A CA 1
ATOM 900 C C . ARG A 1 112 ? -12.329 0.516 13.291 1.00 94.44 112 ARG A C 1
ATOM 902 O O . ARG A 1 112 ? -13.026 0.952 12.385 1.00 94.44 112 ARG A O 1
ATOM 909 N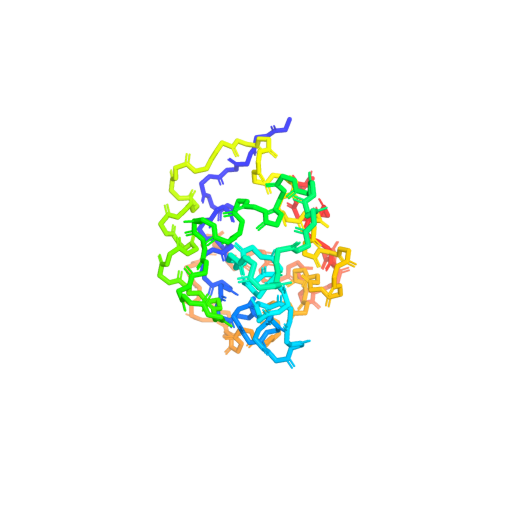 N . LYS A 1 113 ? -11.749 1.297 14.207 1.00 93.94 113 LYS A N 1
ATOM 910 C CA . LYS A 1 113 ? -11.881 2.762 14.238 1.00 93.94 113 LYS A CA 1
ATOM 911 C C . LYS A 1 113 ? -11.528 3.423 12.898 1.00 93.94 113 LYS A C 1
ATOM 913 O O . LYS A 1 113 ? -12.158 4.399 12.518 1.00 93.94 113 LYS A O 1
ATOM 918 N N . PHE A 1 114 ? -10.553 2.884 12.160 1.00 94.50 114 PHE A N 1
ATOM 919 C CA . PHE A 1 114 ? -10.160 3.435 10.862 1.00 94.50 114 PHE A CA 1
ATOM 920 C C . PHE A 1 114 ? -11.188 3.128 9.773 1.00 94.50 114 PHE A C 1
ATOM 922 O O . PHE A 1 114 ? -11.532 4.015 8.996 1.00 94.50 114 PHE A O 1
ATOM 929 N N . ALA A 1 115 ? -11.714 1.901 9.752 1.00 94.12 115 ALA A N 1
ATOM 930 C CA . ALA A 1 115 ? -12.814 1.526 8.868 1.00 94.12 115 ALA A CA 1
ATOM 931 C C . ALA A 1 115 ? -14.069 2.370 9.146 1.00 94.12 115 ALA A C 1
ATOM 933 O O . ALA A 1 115 ? -14.664 2.910 8.219 1.00 94.12 115 ALA A O 1
ATOM 934 N N . GLU A 1 116 ? -14.417 2.563 10.420 1.00 93.56 116 GLU A N 1
ATOM 935 C CA . GLU A 1 116 ? -15.543 3.406 10.833 1.00 93.56 116 GLU A CA 1
ATOM 936 C C . GLU A 1 116 ? -15.374 4.859 10.368 1.00 93.56 116 GLU A C 1
ATOM 938 O O . GLU A 1 116 ? -16.298 5.421 9.783 1.00 93.56 116 GLU A O 1
ATOM 943 N N . SER A 1 117 ? -14.198 5.466 10.553 1.00 94.38 117 SER A N 1
ATOM 944 C CA . SER A 1 117 ? -13.946 6.832 10.076 1.00 94.38 117 SER A CA 1
ATOM 945 C C . SER A 1 117 ? -14.011 6.961 8.546 1.00 94.38 117 SER A C 1
ATOM 947 O O . SER A 1 117 ? -14.426 8.005 8.038 1.00 94.38 117 SER A O 1
ATOM 949 N N . ILE A 1 118 ? -13.670 5.911 7.791 1.00 94.75 118 ILE A N 1
ATOM 950 C CA . ILE A 1 118 ? -13.882 5.872 6.334 1.00 94.75 118 ILE A CA 1
ATOM 951 C C . ILE A 1 118 ? -15.381 5.776 6.008 1.00 94.75 118 ILE A C 1
ATOM 953 O O . ILE A 1 118 ? -15.883 6.549 5.189 1.00 94.75 118 ILE A O 1
ATOM 957 N N . ASP A 1 119 ? -16.117 4.882 6.673 1.00 92.38 119 ASP A N 1
ATOM 958 C CA . ASP A 1 119 ? -17.557 4.675 6.458 1.00 92.38 119 ASP A CA 1
ATOM 959 C C . ASP A 1 119 ? -18.378 5.936 6.784 1.00 92.38 119 ASP A C 1
ATOM 961 O O . ASP A 1 119 ? -19.312 6.297 6.056 1.00 92.38 119 ASP A O 1
ATOM 965 N N . TYR A 1 120 ? -17.996 6.660 7.839 1.00 93.75 120 TYR A N 1
ATOM 966 C CA . TYR A 1 120 ? -18.583 7.950 8.211 1.00 93.75 120 TYR A CA 1
ATOM 967 C C . TYR A 1 120 ? -18.088 9.126 7.355 1.00 93.75 120 TYR A C 1
ATOM 969 O O . TYR A 1 120 ? -18.572 10.247 7.531 1.00 93.75 120 TYR A O 1
ATOM 977 N N . LYS A 1 121 ? -17.204 8.875 6.378 1.00 92.81 121 LYS A N 1
ATOM 978 C CA . LYS A 1 121 ? -16.622 9.867 5.456 1.00 92.81 121 LYS A CA 1
ATOM 979 C C . LYS A 1 121 ? -15.821 10.965 6.155 1.00 92.81 121 LYS A C 1
ATOM 981 O O . LYS A 1 121 ? -15.741 12.086 5.655 1.00 92.81 121 LYS A O 1
ATOM 986 N N . GLU A 1 122 ? -15.245 10.649 7.308 1.00 94.00 122 GLU A N 1
ATOM 987 C CA . GLU A 1 122 ? -14.311 11.527 8.018 1.00 94.00 122 GLU A CA 1
ATOM 988 C C . GLU A 1 122 ? -12.925 11.492 7.366 1.00 94.00 122 GLU A C 1
ATOM 990 O O . GLU A 1 122 ? -12.208 12.486 7.390 1.00 94.00 122 GLU A O 1
ATOM 995 N N . ILE A 1 123 ? -12.578 10.354 6.759 1.00 94.62 123 ILE A N 1
ATOM 996 C CA . ILE A 1 123 ? -11.325 10.119 6.041 1.00 94.62 123 ILE A CA 1
ATOM 997 C C . ILE A 1 123 ? -11.666 9.755 4.603 1.00 94.62 123 ILE A C 1
ATOM 999 O O . ILE A 1 123 ? -12.419 8.804 4.369 1.00 94.62 123 ILE A O 1
ATOM 1003 N N . HIS A 1 124 ? -11.098 10.473 3.634 1.00 96.25 124 HIS A N 1
ATOM 1004 C CA . HIS A 1 124 ? -11.296 10.163 2.223 1.00 96.25 124 HIS A CA 1
ATOM 1005 C C . HIS A 1 124 ? -10.005 9.735 1.524 1.00 96.25 124 HIS A C 1
ATOM 1007 O O . HIS A 1 124 ? -10.041 8.765 0.759 1.00 96.25 124 HIS A O 1
ATOM 1013 N N . THR A 1 125 ? -8.893 10.415 1.814 1.00 97.50 125 THR A N 1
ATOM 1014 C CA . THR A 1 125 ? -7.561 10.207 1.219 1.00 97.50 125 THR A CA 1
ATOM 1015 C C . THR A 1 125 ? -6.591 9.542 2.198 1.00 97.50 125 THR A C 1
ATOM 1017 O O . THR A 1 125 ? -6.832 9.488 3.408 1.00 97.50 125 THR A O 1
ATOM 1020 N N . PHE A 1 126 ? -5.479 9.006 1.693 1.00 96.88 126 PHE A N 1
ATOM 1021 C CA . PHE A 1 126 ? -4.395 8.576 2.567 1.00 96.88 126 PHE A CA 1
ATOM 1022 C C . PHE A 1 126 ? -3.732 9.754 3.282 1.00 96.88 126 PHE A C 1
ATOM 1024 O O . PHE A 1 126 ? -3.282 9.580 4.411 1.00 96.88 126 PHE A O 1
ATOM 1031 N N . GLU A 1 127 ? -3.692 10.940 2.675 1.00 94.81 127 GLU A N 1
ATOM 1032 C CA . GLU A 1 127 ? -3.250 12.159 3.360 1.00 94.81 127 GLU A CA 1
ATOM 1033 C C . GLU A 1 127 ? -4.094 12.432 4.620 1.00 94.81 127 GLU A C 1
ATOM 1035 O O . GLU A 1 127 ? -3.527 12.500 5.713 1.00 94.81 127 GLU A O 1
ATOM 1040 N N . ASP A 1 128 ? -5.433 12.433 4.514 1.00 94.38 128 ASP A N 1
ATOM 1041 C CA . ASP A 1 128 ? -6.349 12.572 5.662 1.00 94.38 128 ASP A CA 1
ATOM 1042 C C . ASP A 1 128 ? -6.037 11.517 6.740 1.00 94.38 128 ASP A C 1
ATOM 1044 O O . ASP A 1 128 ? -5.937 11.801 7.937 1.00 94.38 128 ASP A O 1
ATOM 1048 N N . PHE A 1 129 ? -5.846 10.268 6.303 1.00 94.69 129 PHE A N 1
ATOM 1049 C CA . PHE A 1 129 ? -5.541 9.144 7.182 1.00 94.69 129 PHE A CA 1
ATOM 1050 C C . PHE A 1 129 ? -4.208 9.315 7.911 1.00 94.69 129 PHE A C 1
ATOM 1052 O O . PHE A 1 129 ? -4.075 8.912 9.068 1.00 94.69 129 PHE A O 1
ATOM 1059 N N . LEU A 1 130 ? -3.194 9.882 7.260 1.00 91.00 130 LEU A N 1
ATOM 1060 C CA . LEU A 1 130 ? -1.873 10.083 7.846 1.00 91.00 130 LEU A CA 1
ATOM 1061 C C . LEU A 1 130 ? -1.861 11.216 8.878 1.00 91.00 130 LEU A C 1
ATOM 1063 O O . LEU A 1 130 ? -1.090 11.116 9.841 1.00 91.00 130 LEU A O 1
ATOM 1067 N N . GLU A 1 131 ? -2.728 12.218 8.726 1.00 89.38 131 GLU A N 1
ATOM 1068 C CA . GLU A 1 131 ? -2.839 13.376 9.623 1.00 89.38 131 GLU A CA 1
ATOM 1069 C C . GLU A 1 131 ? -3.612 13.119 10.929 1.00 89.38 131 GLU A C 1
ATOM 1071 O O . GLU A 1 131 ? -3.435 13.877 11.885 1.00 89.38 131 GLU A O 1
ATOM 1076 N N . LEU A 1 132 ? -4.394 12.034 11.002 1.00 83.44 132 LEU A N 1
ATOM 1077 C CA . LEU A 1 132 ? -5.071 11.555 12.225 1.00 83.44 132 LEU A CA 1
ATOM 1078 C C . LEU A 1 132 ? -4.142 11.301 13.423 1.00 83.44 132 LEU A C 1
ATOM 1080 O O . LEU A 1 132 ? -4.544 11.613 14.563 1.00 83.44 132 LEU A O 1
#

Foldseek 3Di:
DDCDPLNLVLCLLLLQLVQCLCVVVLVLQVLLQCVDDPPSPDPDPPVLSVCCNPQADDRSGGDSVSVNVCSVPPDPVSVVVNQVVCVVVVNFPLSSNVSSVDDLVVDDPSNSVVVVCSVVVVGTGVVSVRVD

Radius of gyration: 14.78 Å; chains: 1; bounding box: 34×23×44 Å